Protein AF-A0A7S3CDU5-F1 (afdb_monomer)

Solvent-accessible surface area (backbone atoms only — not comparable to full-atom values): 9416 Å² total; per-residue (Å²): 112,68,71,62,55,61,56,49,52,60,53,51,48,50,51,51,54,58,48,52,56,54,50,57,50,47,55,50,54,35,50,50,34,46,52,54,26,52,48,52,51,51,54,48,63,77,39,42,71,58,37,61,73,66,70,38,60,67,61,54,50,51,56,36,49,57,34,45,52,54,24,51,57,44,42,53,54,44,50,55,54,46,50,55,48,53,50,46,65,57,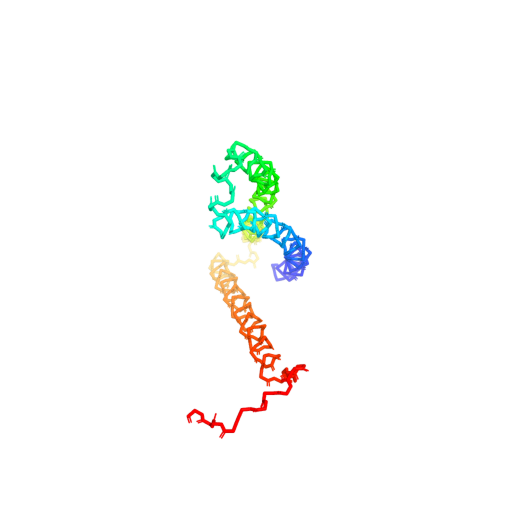42,54,60,51,51,51,51,51,53,50,48,55,54,48,52,59,42,33,76,70,69,78,41,60,71,70,58,53,55,53,49,54,53,49,51,50,54,50,52,51,50,53,49,53,52,49,52,51,52,51,50,50,53,51,50,50,57,52,47,51,54,52,50,51,62,74,68,54,77,70,93,66,82,78,90,64,97,69,80,133

Nearest PDB structures (foldseek):
  5mkk-assembly1_A  TM=7.946E-01  e=1.013E-04  Thermus thermophilus HB27
  9dbq-assembly1_B  TM=7.933E-01  e=1.013E-04  Homo sapiens
  7vgf-assembly1_B  TM=8.196E-01  e=2.504E-04  Homo sapiens
  6pam-assembly4_H  TM=8.108E-01  e=4.311E-04  Novosphingobium aromaticivorans DSM 12444
  7pru-assembly1_B  TM=7.669E-01  e=5.830E-04  Thermochaetoides thermophila DSM 1495

Mean predicted aligned error: 12.12 Å

InterPro domains:
  IPR011527 ABC transporter type 1, transmembrane domain [PF00664] (1-130)
  IPR011527 ABC transporter type 1, transmembrane domain [PS50929] (1-144)
  IPR036640 ABC transporter type 1, transmembrane domain superfamily [G3DSA:1.20.1560.10] (1-167)
  IPR036640 ABC transporter type 1, transmembrane domain superfamily [SSF90123] (1-161)
  IPR039421 Type 1 protein exporter [PTHR43394] (1-163)

Structure (mmCIF, N/CA/C/O backbone):
data_AF-A0A7S3CDU5-F1
#
_entry.id   AF-A0A7S3CDU5-F1
#
loop_
_atom_site.group_PDB
_atom_site.id
_atom_site.type_symbol
_atom_site.label_atom_id
_atom_site.label_alt_id
_atom_site.label_comp_id
_atom_site.label_asym_id
_atom_site.label_entity_id
_atom_site.label_seq_id
_atom_site.pdbx_PDB_ins_code
_atom_site.Cartn_x
_atom_site.Cartn_y
_atom_site.Cartn_z
_atom_site.occupancy
_atom_site.B_iso_or_equiv
_atom_site.auth_seq_id
_atom_site.auth_comp_id
_atom_site.auth_asym_id
_atom_site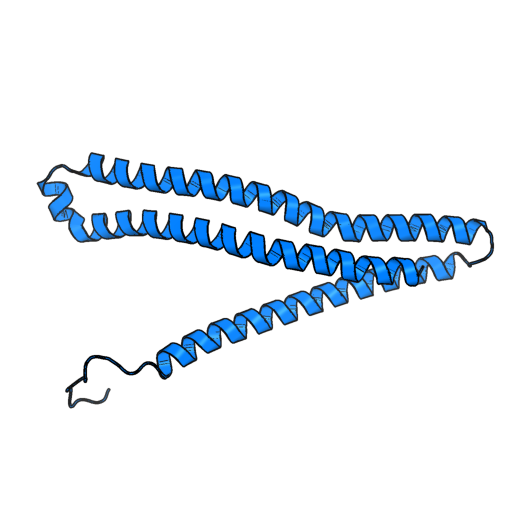.auth_atom_id
_atom_site.pdbx_PDB_model_num
ATOM 1 N N . LEU A 1 1 ? -22.370 2.753 26.228 1.00 53.12 1 LEU A N 1
ATOM 2 C CA . LEU A 1 1 ? -20.926 2.528 25.975 1.00 53.12 1 LEU A CA 1
ATOM 3 C C . LEU A 1 1 ? -20.688 1.389 24.976 1.00 53.12 1 LEU A C 1
ATOM 5 O O . LEU A 1 1 ? -20.144 1.636 23.905 1.00 53.12 1 LEU A O 1
ATOM 9 N N . THR A 1 2 ? -21.180 0.178 25.252 1.00 52.00 2 THR A N 1
ATOM 10 C CA . THR A 1 2 ? -21.028 -1.010 24.384 1.00 52.00 2 THR A CA 1
ATOM 11 C C . THR A 1 2 ? -21.691 -0.876 23.008 1.00 52.00 2 THR A C 1
ATOM 13 O O . THR A 1 2 ? -21.060 -1.200 22.012 1.00 52.00 2 THR A O 1
ATOM 16 N N . MET A 1 3 ? -22.904 -0.316 22.912 1.00 50.72 3 MET A N 1
ATOM 17 C CA . MET A 1 3 ? -23.607 -0.133 21.625 1.00 50.72 3 MET A CA 1
ATOM 18 C C . MET A 1 3 ? -22.900 0.860 20.679 1.00 50.72 3 MET A C 1
ATOM 20 O O . MET A 1 3 ? -22.855 0.654 19.468 1.00 50.72 3 MET A O 1
ATOM 24 N N . VAL A 1 4 ? -22.278 1.907 21.236 1.00 57.53 4 VAL A N 1
ATOM 25 C CA . VAL A 1 4 ? -21.479 2.885 20.471 1.00 57.53 4 VAL A CA 1
ATOM 26 C C . VAL A 1 4 ? -20.188 2.238 19.966 1.00 57.53 4 VAL A C 1
ATOM 28 O O . VAL A 1 4 ? -19.843 2.395 18.799 1.00 57.53 4 VAL A O 1
ATOM 31 N N . SER A 1 5 ? -19.530 1.427 20.802 1.00 59.09 5 SER A N 1
ATOM 32 C CA . SER A 1 5 ? -18.330 0.675 20.406 1.00 59.09 5 SER A CA 1
ATOM 33 C C . SER A 1 5 ? -18.636 -0.362 19.316 1.00 59.09 5 SER A C 1
ATOM 35 O O . SER A 1 5 ? -17.891 -0.470 18.348 1.00 59.09 5 SER A O 1
ATOM 37 N N . PHE A 1 6 ? -19.771 -1.064 19.412 1.00 61.25 6 PHE A N 1
ATOM 38 C CA . PHE A 1 6 ? -20.167 -2.095 18.444 1.00 61.25 6 PHE A CA 1
ATOM 39 C C . PHE A 1 6 ? -20.536 -1.538 17.067 1.00 61.25 6 PHE A C 1
ATOM 41 O O . PHE A 1 6 ? -20.381 -2.232 16.072 1.00 61.25 6 PHE A O 1
ATOM 48 N N . THR A 1 7 ? -21.004 -0.290 16.997 1.00 61.59 7 THR A N 1
ATOM 49 C CA . THR A 1 7 ? -21.353 0.366 15.724 1.00 61.59 7 THR A CA 1
ATOM 50 C C . THR A 1 7 ? -20.119 0.961 15.036 1.00 61.59 7 THR A C 1
ATOM 52 O O . THR A 1 7 ? -20.077 1.084 13.815 1.00 61.59 7 THR A O 1
ATOM 55 N N . MET A 1 8 ? -19.074 1.282 15.801 1.00 59.94 8 MET A N 1
ATOM 56 C CA . MET A 1 8 ? -17.839 1.884 15.288 1.00 59.94 8 MET A CA 1
ATOM 57 C C . MET A 1 8 ? -16.938 0.859 14.573 1.00 59.94 8 MET A C 1
ATOM 59 O O . MET A 1 8 ? -16.304 1.182 13.571 1.00 59.94 8 MET A O 1
ATOM 63 N N . VAL A 1 9 ? -16.960 -0.399 15.027 1.00 62.88 9 VAL A N 1
ATOM 64 C CA . VAL A 1 9 ? -16.215 -1.531 14.440 1.00 62.88 9 VAL A CA 1
ATOM 65 C C . VAL A 1 9 ? -16.622 -1.867 12.990 1.00 62.88 9 VAL A C 1
ATOM 67 O O . VAL A 1 9 ? -15.735 -1.963 12.145 1.00 62.88 9 VAL A O 1
ATOM 70 N N . PRO A 1 10 ? -17.911 -2.027 12.623 1.00 65.31 10 PRO A N 1
ATOM 71 C CA . PRO A 1 10 ? -18.291 -2.307 11.238 1.00 65.31 10 PRO A CA 1
ATOM 72 C C . PRO A 1 10 ? -18.045 -1.111 10.314 1.00 65.31 10 PRO A C 1
ATOM 74 O O . PRO A 1 10 ? -17.735 -1.304 9.142 1.00 65.31 10 PRO A O 1
ATOM 77 N N . VAL A 1 11 ? -18.126 0.121 10.829 1.00 63.38 11 VAL A N 1
ATOM 78 C CA . VAL A 1 11 ? -17.831 1.332 10.050 1.00 63.38 11 VAL A CA 1
ATOM 79 C C . VAL A 1 11 ? -16.335 1.438 9.751 1.00 63.38 11 VAL A C 1
ATOM 81 O O . VAL A 1 11 ? -15.965 1.676 8.602 1.00 63.38 11 VAL A O 1
ATOM 84 N N . SER A 1 12 ? -15.462 1.192 10.734 1.00 61.50 12 SER A N 1
ATOM 85 C CA . SER A 1 12 ? -14.013 1.172 10.503 1.00 61.50 12 SER A CA 1
ATOM 86 C C . SER A 1 12 ? -13.594 0.011 9.595 1.00 61.50 12 SER A C 1
ATOM 88 O O . SER A 1 12 ? -12.782 0.210 8.693 1.00 61.50 12 SER A O 1
ATOM 90 N N . ALA A 1 13 ? -14.208 -1.167 9.754 1.00 63.19 13 ALA A N 1
ATOM 91 C CA . ALA A 1 13 ? -13.976 -2.322 8.891 1.00 63.19 13 ALA A CA 1
ATOM 92 C C . ALA A 1 13 ? -14.420 -2.070 7.439 1.00 63.19 13 ALA A C 1
ATOM 94 O O . ALA A 1 13 ? -13.699 -2.422 6.506 1.00 63.19 13 ALA A O 1
ATOM 95 N N . ALA A 1 14 ? -15.569 -1.419 7.226 1.00 65.75 14 ALA A N 1
ATOM 96 C CA . ALA A 1 14 ? -16.046 -1.057 5.892 1.00 65.75 14 ALA A CA 1
ATOM 97 C C . ALA A 1 14 ? -15.115 -0.044 5.208 1.00 65.75 14 ALA A C 1
ATOM 99 O O . ALA A 1 14 ? -14.786 -0.202 4.031 1.00 65.75 14 ALA A O 1
ATOM 100 N N . ILE A 1 15 ? -14.637 0.955 5.956 1.00 62.00 15 ILE A N 1
ATOM 101 C CA . ILE A 1 15 ? -13.657 1.933 5.469 1.00 62.00 15 ILE A CA 1
ATOM 102 C C . ILE A 1 15 ? -12.351 1.215 5.103 1.00 62.00 15 ILE A C 1
ATOM 104 O O . ILE A 1 15 ? -11.898 1.322 3.966 1.00 62.00 15 ILE A O 1
ATOM 108 N N . ALA A 1 16 ? -11.791 0.400 5.998 1.00 60.75 16 ALA A N 1
ATOM 109 C CA . ALA A 1 16 ? -10.569 -0.357 5.725 1.00 60.75 16 ALA A CA 1
ATOM 110 C C . ALA A 1 16 ? -10.703 -1.271 4.490 1.00 60.75 16 ALA A C 1
ATOM 112 O O . ALA A 1 16 ? -9.785 -1.358 3.675 1.00 60.75 16 ALA A O 1
ATOM 113 N N . HIS A 1 17 ? -11.864 -1.907 4.295 1.00 64.88 17 HIS A N 1
ATOM 114 C CA . HIS A 1 17 ? -12.097 -2.799 3.159 1.00 64.88 17 HIS A CA 1
ATOM 115 C C . HIS A 1 17 ? -12.158 -2.055 1.815 1.00 64.88 17 HIS A C 1
ATOM 117 O O . HIS A 1 17 ? -11.533 -2.474 0.835 1.00 64.88 17 HIS A O 1
ATOM 123 N N . VAL A 1 18 ? -12.884 -0.933 1.758 1.00 65.75 18 VAL A N 1
ATOM 124 C CA . VAL A 1 18 ? -13.004 -0.115 0.538 1.00 65.75 18 VAL A CA 1
ATOM 125 C C . VAL A 1 18 ? -11.655 0.505 0.170 1.00 65.75 18 VAL A C 1
ATOM 127 O O . VAL A 1 18 ? -11.238 0.446 -0.991 1.00 65.75 18 VAL A O 1
ATOM 130 N N . TYR A 1 19 ? -10.933 1.031 1.159 1.00 63.09 19 TYR A N 1
ATOM 131 C CA . TYR A 1 19 ? -9.624 1.636 0.937 1.00 63.09 19 TYR A CA 1
ATOM 132 C C . TYR A 1 19 ? -8.545 0.609 0.591 1.00 63.09 19 TYR A C 1
ATOM 134 O O . TYR A 1 19 ? -7.740 0.872 -0.299 1.00 63.09 19 TYR A O 1
ATOM 142 N N . GLY A 1 20 ? -8.558 -0.582 1.198 1.00 60.00 20 GLY A N 1
ATOM 143 C CA . GLY A 1 20 ? -7.606 -1.648 0.876 1.00 60.00 20 GLY A CA 1
ATOM 144 C C . GLY A 1 20 ? -7.666 -2.069 -0.595 1.00 60.00 20 GLY A C 1
ATOM 145 O O . GLY A 1 20 ? -6.632 -2.287 -1.229 1.00 60.00 20 GLY A O 1
ATOM 146 N N . ARG A 1 21 ? -8.868 -2.107 -1.189 1.00 68.56 21 ARG A N 1
ATOM 147 C CA . ARG A 1 21 ? -9.035 -2.378 -2.627 1.00 68.56 21 ARG A CA 1
ATOM 148 C C . ARG A 1 21 ? -8.514 -1.249 -3.511 1.00 68.56 21 ARG A C 1
ATOM 150 O O . ARG A 1 21 ? -7.874 -1.524 -4.526 1.00 68.56 21 ARG A O 1
ATOM 157 N N . PHE A 1 22 ? -8.794 -0.003 -3.140 1.00 68.88 22 PHE A N 1
ATOM 158 C CA . PHE A 1 22 ? -8.372 1.165 -3.910 1.00 68.88 22 PHE A CA 1
ATOM 159 C C . PHE A 1 22 ? -6.851 1.350 -3.863 1.00 68.88 22 PHE A C 1
ATOM 161 O O . PHE A 1 22 ? -6.218 1.523 -4.904 1.00 68.88 22 PHE A O 1
ATOM 168 N N . TYR A 1 23 ? -6.258 1.200 -2.677 1.00 67.69 23 TYR A N 1
ATOM 169 C CA . TYR A 1 23 ? -4.817 1.285 -2.464 1.00 67.69 23 TYR A CA 1
ATOM 170 C C . TYR A 1 23 ? -4.069 0.217 -3.264 1.00 67.69 23 TYR A C 1
ATOM 172 O O . TYR A 1 23 ? -3.180 0.539 -4.046 1.00 67.69 23 TYR A O 1
ATOM 180 N N . ARG A 1 24 ? -4.524 -1.044 -3.203 1.00 68.31 24 ARG A N 1
ATOM 181 C CA . ARG A 1 24 ? -3.917 -2.148 -3.963 1.00 68.31 24 ARG A CA 1
ATOM 182 C C . ARG A 1 24 ? -3.931 -1.920 -5.478 1.00 68.31 24 ARG A C 1
ATOM 184 O O . ARG A 1 24 ? -3.034 -2.399 -6.167 1.00 68.31 24 ARG A O 1
ATOM 191 N N . LYS A 1 25 ? -4.933 -1.208 -6.009 1.00 74.38 25 LYS A N 1
ATOM 192 C CA . LYS A 1 25 ? -4.991 -0.847 -7.433 1.00 74.38 25 LYS A CA 1
ATOM 193 C C . LYS A 1 25 ? -3.939 0.206 -7.785 1.00 74.38 25 LYS A C 1
ATOM 195 O O . LYS A 1 25 ? -3.218 0.010 -8.758 1.00 74.38 25 LYS A O 1
ATOM 200 N N . ILE A 1 26 ? -3.826 1.267 -6.984 1.00 73.44 26 ILE A N 1
ATOM 201 C CA . ILE A 1 26 ? -2.855 2.346 -7.216 1.00 73.44 26 ILE A CA 1
ATOM 202 C C . ILE A 1 26 ? -1.423 1.820 -7.093 1.00 73.44 26 ILE A C 1
ATOM 204 O O . ILE A 1 26 ? -0.631 2.018 -8.008 1.00 73.44 26 ILE A O 1
ATOM 208 N N . THR A 1 27 ? -1.114 1.063 -6.037 1.00 72.62 27 THR A N 1
ATOM 209 C CA . THR A 1 27 ? 0.221 0.474 -5.850 1.00 72.62 27 THR A CA 1
ATOM 210 C C . THR A 1 27 ? 0.621 -0.414 -7.028 1.00 72.62 27 THR A C 1
ATOM 212 O O . THR A 1 27 ? 1.776 -0.416 -7.449 1.00 72.62 27 THR A O 1
ATOM 215 N N . LYS A 1 28 ? -0.336 -1.143 -7.620 1.00 79.75 28 LYS A N 1
ATOM 216 C CA . LYS A 1 28 ? -0.080 -1.970 -8.805 1.00 79.75 28 LYS A CA 1
ATOM 217 C C . LYS A 1 28 ? 0.221 -1.129 -10.051 1.00 79.75 28 LYS A C 1
ATOM 219 O O . LYS A 1 28 ? 1.093 -1.499 -10.831 1.00 79.75 28 LYS A O 1
ATOM 224 N N . GLU A 1 29 ? -0.468 -0.005 -10.243 1.00 80.06 29 GLU A N 1
ATOM 225 C CA . GLU A 1 29 ? -0.182 0.928 -11.343 1.00 80.06 29 GLU A CA 1
ATOM 226 C C . GLU A 1 29 ? 1.204 1.575 -11.188 1.00 80.06 29 GLU A C 1
ATOM 228 O O . GLU A 1 29 ? 1.966 1.615 -12.155 1.00 80.06 29 GLU A O 1
ATOM 233 N N . THR A 1 30 ? 1.575 1.987 -9.974 1.00 78.75 30 THR A N 1
ATOM 234 C CA . THR A 1 30 ? 2.905 2.539 -9.670 1.00 78.75 30 THR A CA 1
ATOM 235 C C . THR A 1 30 ? 4.016 1.510 -9.886 1.00 78.75 30 THR A C 1
ATOM 237 O O . THR A 1 30 ? 5.026 1.821 -10.519 1.00 78.75 30 THR A O 1
ATOM 240 N N . GLN A 1 31 ? 3.824 0.260 -9.444 1.00 80.88 31 GLN A N 1
ATOM 241 C CA . GLN A 1 31 ? 4.777 -0.829 -9.698 1.00 80.88 31 GLN A CA 1
ATOM 242 C C . GLN A 1 31 ? 4.939 -1.127 -11.192 1.00 80.88 31 GLN A C 1
ATOM 244 O O . GLN A 1 31 ? 6.059 -1.322 -11.655 1.00 80.88 31 GLN A O 1
ATOM 249 N N . ASN A 1 32 ? 3.850 -1.119 -11.965 1.00 85.12 32 ASN A N 1
ATOM 250 C CA . ASN A 1 32 ? 3.919 -1.314 -13.414 1.00 85.12 32 ASN A CA 1
ATOM 251 C C . ASN A 1 32 ? 4.669 -0.171 -14.116 1.00 85.12 32 ASN A C 1
ATOM 253 O O . ASN A 1 32 ? 5.430 -0.423 -15.048 1.00 85.12 32 ASN A O 1
ATOM 257 N N . ALA A 1 33 ? 4.473 1.077 -13.677 1.00 81.94 33 ALA A N 1
ATOM 258 C CA . ALA A 1 33 ? 5.199 2.227 -14.214 1.00 81.94 33 ALA A CA 1
ATOM 259 C C . ALA A 1 33 ? 6.705 2.137 -13.917 1.00 81.94 33 ALA A C 1
ATOM 261 O O . ALA A 1 33 ? 7.516 2.403 -14.804 1.00 81.94 33 ALA A O 1
ATOM 262 N N . LEU A 1 34 ? 7.073 1.693 -12.710 1.00 85.69 34 LEU A N 1
ATOM 263 C CA . LEU A 1 34 ? 8.467 1.434 -12.347 1.00 85.69 34 LEU A CA 1
ATOM 264 C C . LEU A 1 34 ? 9.069 0.309 -13.195 1.00 85.69 34 LEU A C 1
ATOM 266 O O . LEU A 1 34 ? 10.137 0.485 -13.769 1.00 85.69 34 LEU A O 1
ATOM 270 N N . ALA A 1 35 ? 8.355 -0.813 -13.335 1.00 85.12 35 ALA A N 1
ATOM 271 C CA . ALA A 1 35 ? 8.792 -1.941 -14.154 1.00 85.12 35 ALA A CA 1
ATOM 272 C C . ALA A 1 35 ? 8.999 -1.544 -15.625 1.00 85.12 35 ALA A C 1
ATOM 274 O O . ALA A 1 35 ? 9.945 -2.003 -16.257 1.00 85.12 35 ALA A O 1
ATOM 275 N N . ALA A 1 36 ? 8.159 -0.656 -16.167 1.00 85.31 36 ALA A N 1
ATOM 276 C CA . ALA A 1 36 ? 8.329 -0.134 -17.519 1.00 85.31 36 ALA A CA 1
ATOM 277 C C . ALA A 1 36 ? 9.584 0.745 -17.662 1.00 85.31 36 ALA A C 1
ATOM 279 O O . ALA A 1 36 ? 10.272 0.645 -18.674 1.00 85.31 36 ALA A O 1
ATOM 280 N N . ALA A 1 37 ? 9.895 1.589 -16.672 1.00 84.38 37 ALA A N 1
ATOM 281 C CA . ALA A 1 37 ? 11.116 2.397 -16.679 1.00 84.38 37 ALA A CA 1
ATOM 282 C C . ALA A 1 37 ? 12.371 1.518 -16.552 1.00 84.38 37 ALA A C 1
ATOM 284 O O . ALA A 1 37 ? 13.300 1.651 -17.347 1.00 84.38 37 ALA A O 1
ATOM 285 N N . SER A 1 38 ? 12.371 0.570 -15.609 1.00 86.81 38 SER A N 1
ATOM 286 C CA . SER A 1 38 ? 13.455 -0.406 -15.451 1.00 86.81 38 SER A CA 1
ATOM 287 C C . SER A 1 38 ? 13.641 -1.271 -16.697 1.00 86.81 38 SER A C 1
ATOM 289 O O . SER A 1 38 ? 14.775 -1.523 -17.079 1.00 86.81 38 SER A O 1
ATOM 291 N N . GLY A 1 39 ? 12.558 -1.644 -17.385 1.00 88.56 39 GLY A N 1
ATOM 292 C CA . GLY A 1 39 ? 12.633 -2.388 -18.643 1.00 88.56 39 GLY A CA 1
ATOM 293 C C . GLY A 1 39 ? 13.392 -1.642 -19.745 1.00 88.56 39 GLY A C 1
ATOM 294 O O . GLY A 1 39 ? 14.219 -2.245 -20.420 1.00 88.56 39 GLY A O 1
ATOM 295 N N . VAL A 1 40 ? 13.180 -0.326 -19.889 1.00 84.94 40 VAL A N 1
ATOM 296 C CA . VAL A 1 40 ? 13.939 0.502 -20.852 1.00 84.94 40 VAL A CA 1
ATOM 297 C C . VAL A 1 40 ? 15.423 0.553 -20.481 1.00 84.94 40 VAL A C 1
ATOM 299 O O . VAL A 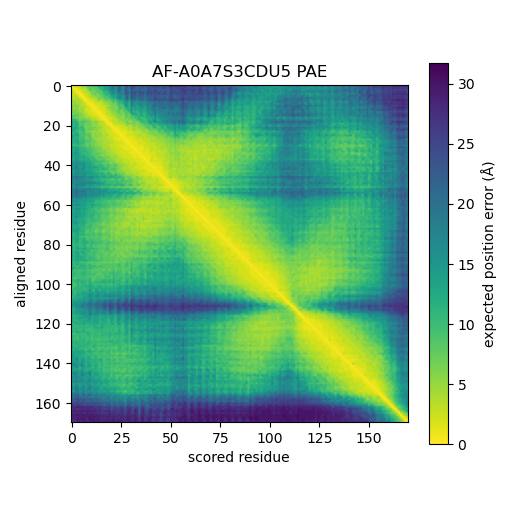1 40 ? 16.281 0.485 -21.359 1.00 84.94 40 VAL A O 1
ATOM 302 N N . ALA A 1 41 ? 15.738 0.647 -19.187 1.00 83.69 41 ALA A N 1
ATOM 303 C CA . ALA A 1 41 ? 17.119 0.628 -18.716 1.00 83.69 41 ALA A CA 1
ATOM 304 C C . ALA A 1 41 ? 17.795 -0.730 -18.972 1.00 83.69 41 ALA A C 1
ATOM 306 O O . ALA A 1 41 ? 18.913 -0.762 -19.481 1.00 83.69 41 ALA A O 1
ATOM 307 N N . ASP A 1 42 ? 17.113 -1.840 -18.684 1.00 88.62 42 ASP A N 1
ATOM 308 C CA . ASP A 1 42 ? 17.631 -3.188 -18.933 1.00 88.62 42 ASP A CA 1
ATOM 309 C C . ASP A 1 42 ? 17.873 -3.432 -20.430 1.00 88.62 42 ASP A C 1
ATOM 311 O O . ASP A 1 42 ? 18.913 -3.970 -20.809 1.00 88.62 42 ASP A O 1
ATOM 315 N N . GLU A 1 43 ? 16.961 -2.987 -21.298 1.00 86.88 43 GLU A N 1
ATOM 316 C CA . GLU A 1 43 ? 17.099 -3.106 -22.754 1.00 86.88 43 GLU A CA 1
ATOM 317 C C . GLU A 1 43 ? 18.275 -2.275 -23.292 1.00 86.88 43 GLU A C 1
ATOM 319 O O . GLU A 1 43 ? 19.061 -2.753 -24.118 1.00 86.88 43 GLU A O 1
ATOM 324 N N . ALA A 1 44 ? 18.455 -1.059 -22.774 1.00 85.12 44 ALA A N 1
ATOM 325 C CA . ALA A 1 44 ? 19.590 -0.204 -23.102 1.00 85.12 44 ALA A CA 1
ATOM 326 C C . ALA A 1 44 ? 20.928 -0.789 -22.629 1.00 85.12 44 ALA A C 1
ATOM 328 O O . ALA A 1 44 ? 21.911 -0.761 -23.370 1.00 85.12 44 ALA A O 1
ATOM 329 N N . LEU A 1 45 ? 20.973 -1.353 -21.418 1.00 86.31 45 LEU A N 1
ATOM 330 C CA . LEU A 1 45 ? 22.174 -1.990 -20.874 1.00 86.31 45 LEU A CA 1
ATOM 331 C C . LEU A 1 45 ? 22.528 -3.270 -21.638 1.00 86.31 45 LEU A C 1
ATOM 333 O O . LEU A 1 45 ? 23.700 -3.500 -21.942 1.00 86.31 45 LEU A O 1
ATOM 337 N N . ALA A 1 46 ? 21.530 -4.075 -22.007 1.00 88.62 46 ALA A N 1
ATOM 338 C CA . ALA A 1 46 ? 21.727 -5.281 -22.805 1.00 88.62 46 ALA A CA 1
ATOM 339 C C . ALA A 1 46 ? 22.235 -4.970 -24.227 1.00 88.62 46 ALA A C 1
ATOM 341 O O . ALA A 1 46 ? 22.995 -5.754 -24.797 1.00 88.62 46 ALA A O 1
ATOM 342 N N . SER A 1 47 ? 21.855 -3.816 -24.787 1.00 88.44 47 SER A N 1
ATOM 343 C CA . SER A 1 47 ? 22.220 -3.361 -26.138 1.00 88.44 47 SER A CA 1
ATOM 344 C C . SER A 1 47 ? 23.232 -2.202 -26.152 1.00 88.44 47 SER A C 1
ATOM 346 O O . SER A 1 47 ? 23.360 -1.487 -27.148 1.00 88.44 47 SER A O 1
ATOM 348 N N . MET A 1 48 ? 24.015 -2.035 -25.079 1.00 87.44 48 MET A N 1
ATOM 349 C CA . MET A 1 48 ? 24.927 -0.896 -24.885 1.00 87.44 48 MET A CA 1
ATOM 350 C C . MET A 1 48 ? 25.905 -0.677 -26.055 1.00 87.44 48 MET A C 1
ATOM 352 O O . MET A 1 48 ? 26.198 0.462 -26.421 1.00 87.44 48 MET A O 1
ATOM 356 N N . SER A 1 49 ? 26.408 -1.750 -26.680 1.00 88.12 49 SER A N 1
ATOM 357 C CA . SER A 1 49 ? 27.300 -1.638 -27.846 1.00 88.12 49 SER A CA 1
ATOM 358 C C . SER A 1 49 ? 26.593 -1.021 -29.059 1.00 88.12 49 SER A C 1
ATOM 360 O O . SER A 1 49 ? 27.179 -0.191 -29.755 1.00 88.12 49 SER A O 1
ATOM 362 N N . THR A 1 50 ? 25.320 -1.363 -29.274 1.00 86.75 50 THR A N 1
ATOM 363 C CA . THR A 1 50 ? 24.470 -0.820 -30.337 1.00 86.75 50 THR A CA 1
ATOM 364 C C . THR A 1 50 ? 24.145 0.646 -30.078 1.00 86.75 50 THR A C 1
ATOM 366 O O . THR A 1 50 ? 24.334 1.471 -30.973 1.00 86.75 50 THR A O 1
ATOM 369 N N . VAL A 1 51 ? 23.757 0.998 -28.847 1.00 83.44 51 VAL A N 1
ATOM 370 C CA . VAL A 1 51 ? 23.478 2.390 -28.448 1.00 83.44 51 VAL A CA 1
ATOM 371 C C . VAL A 1 51 ? 24.696 3.279 -28.696 1.00 83.44 51 VAL A C 1
ATOM 373 O O . VAL A 1 51 ? 24.576 4.345 -29.302 1.00 83.44 51 VAL A O 1
ATOM 376 N N . LYS A 1 52 ? 25.887 2.800 -28.318 1.00 84.50 52 LYS A N 1
ATOM 377 C CA . LYS A 1 52 ? 27.142 3.532 -28.510 1.00 84.50 52 LYS A CA 1
ATOM 378 C C . LYS A 1 52 ? 27.540 3.647 -29.982 1.00 84.50 52 LYS A C 1
ATOM 380 O O . LYS A 1 52 ? 28.023 4.692 -30.404 1.00 84.50 52 LYS A O 1
ATOM 385 N N . SER A 1 53 ? 27.297 2.604 -30.780 1.00 87.44 53 SER A N 1
ATOM 386 C CA . SER A 1 53 ? 27.557 2.624 -32.229 1.00 87.44 53 SER A CA 1
ATOM 387 C C . SER A 1 53 ? 26.644 3.585 -32.999 1.00 87.44 53 SER A C 1
ATOM 389 O O . SER A 1 53 ? 27.043 4.112 -34.034 1.00 87.44 53 SER A O 1
ATOM 391 N N . MET A 1 54 ? 25.439 3.836 -32.479 1.00 86.56 54 MET A N 1
ATOM 392 C CA . MET A 1 54 ? 24.448 4.746 -33.059 1.00 86.56 54 MET A CA 1
ATOM 393 C C . MET A 1 54 ? 24.481 6.149 -32.431 1.00 86.56 54 MET A C 1
ATOM 395 O O . MET A 1 54 ? 23.682 6.993 -32.826 1.00 86.56 54 MET A O 1
ATOM 399 N N . ALA A 1 55 ? 25.369 6.399 -31.455 1.00 86.00 55 ALA A N 1
ATOM 400 C CA . ALA A 1 55 ? 25.401 7.624 -30.647 1.00 86.00 55 ALA A CA 1
ATOM 401 C C . ALA A 1 55 ? 24.022 8.000 -30.054 1.00 86.00 55 ALA A C 1
ATOM 403 O O . ALA A 1 55 ? 23.661 9.169 -29.963 1.00 86.00 55 ALA A O 1
ATOM 404 N N . GLY A 1 56 ? 23.230 6.991 -29.672 1.00 84.50 56 GLY A N 1
ATOM 405 C CA . GLY A 1 56 ? 21.833 7.139 -29.248 1.00 84.50 56 GLY A CA 1
ATOM 406 C C . GLY A 1 56 ? 21.624 7.353 -27.745 1.00 84.50 56 GLY A C 1
ATOM 407 O O . GLY A 1 56 ? 20.511 7.160 -27.262 1.00 84.50 56 GLY A O 1
ATOM 408 N N . GLU A 1 57 ? 22.671 7.702 -26.994 1.00 86.31 57 GLU A N 1
ATOM 409 C CA . GLU A 1 57 ? 22.641 7.806 -25.525 1.00 86.31 57 GLU A CA 1
ATOM 410 C C . GLU A 1 57 ? 21.597 8.828 -25.038 1.00 86.31 57 GLU A C 1
ATOM 412 O O . GLU A 1 57 ? 20.818 8.527 -24.132 1.00 86.31 57 GLU A O 1
ATOM 417 N N . ASP A 1 58 ? 21.496 9.986 -25.698 1.00 87.75 58 ASP A N 1
ATOM 418 C CA . ASP A 1 58 ? 20.509 11.025 -25.365 1.00 87.75 58 ASP A CA 1
ATOM 419 C C . ASP A 1 58 ? 19.061 10.572 -25.607 1.00 87.75 58 ASP A C 1
ATOM 421 O O . ASP A 1 58 ? 18.161 10.902 -24.834 1.00 87.75 58 ASP A O 1
ATOM 425 N N . ILE A 1 59 ? 18.825 9.779 -26.657 1.00 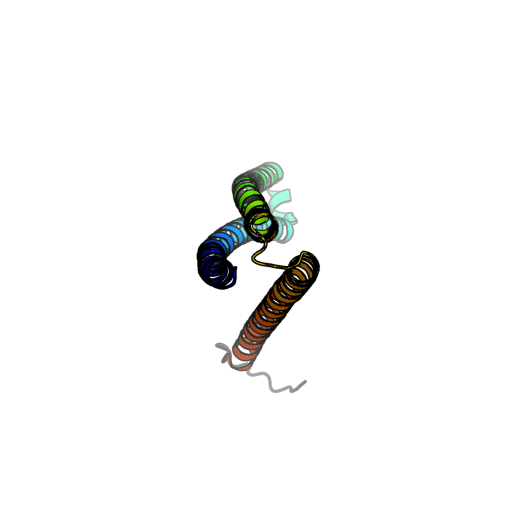86.25 59 ILE A N 1
ATOM 426 C CA . ILE A 1 59 ? 17.489 9.273 -27.008 1.00 86.25 59 ILE A CA 1
ATOM 427 C C . ILE A 1 59 ? 17.012 8.288 -25.940 1.00 86.25 59 ILE A C 1
ATOM 429 O O . ILE A 1 59 ? 15.881 8.377 -25.464 1.00 86.25 59 ILE A O 1
ATOM 433 N N . VAL A 1 60 ? 17.889 7.367 -25.540 1.00 84.56 60 VAL A N 1
ATOM 434 C CA . VAL A 1 60 ? 17.607 6.383 -24.489 1.00 84.56 60 VAL A CA 1
ATOM 435 C C . VAL A 1 60 ? 17.417 7.070 -23.137 1.00 84.56 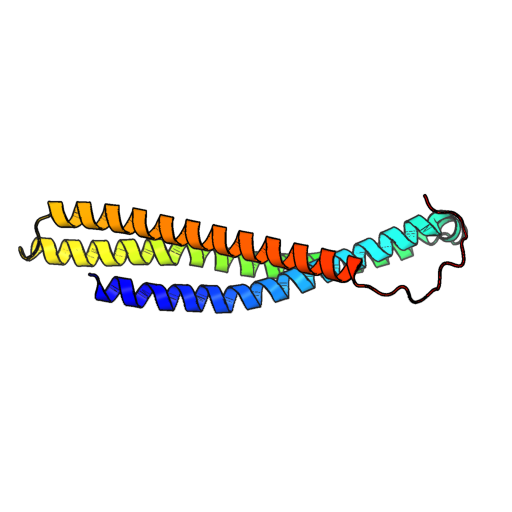60 VAL A C 1
ATOM 437 O O . VAL A 1 60 ? 16.473 6.752 -22.415 1.00 84.56 60 VAL A O 1
ATOM 440 N N . SER A 1 61 ? 18.272 8.044 -22.815 1.00 86.81 61 SER A N 1
ATOM 441 C CA . SER A 1 61 ? 18.171 8.844 -21.591 1.00 86.81 61 SER A CA 1
ATOM 442 C C . SER A 1 61 ? 16.838 9.595 -21.520 1.00 86.81 61 SER A C 1
ATOM 444 O O . SER A 1 61 ? 16.126 9.503 -20.521 1.00 86.81 61 SER A O 1
ATOM 446 N N . SER A 1 62 ? 16.435 10.251 -22.612 1.00 88.94 62 SER A N 1
ATOM 447 C CA . SER A 1 62 ? 15.149 10.950 -22.697 1.00 88.94 62 SER A CA 1
ATOM 448 C C . SER A 1 62 ? 13.954 9.995 -22.598 1.00 88.94 62 SER A C 1
ATOM 450 O O . SER A 1 62 ? 12.984 10.299 -21.902 1.00 88.94 62 SER A O 1
ATOM 452 N N . ALA A 1 63 ? 14.028 8.819 -23.231 1.00 87.06 63 ALA A N 1
ATOM 453 C CA . ALA A 1 63 ? 12.983 7.802 -23.138 1.00 87.06 63 ALA A CA 1
ATOM 454 C C . ALA A 1 63 ? 12.831 7.256 -21.708 1.00 87.06 63 ALA A C 1
ATOM 456 O O . ALA A 1 63 ? 11.707 7.049 -21.242 1.00 87.06 63 ALA A O 1
ATOM 457 N N . TYR A 1 64 ? 13.941 7.048 -20.995 1.00 86.69 64 TYR A N 1
ATOM 458 C CA . TYR A 1 64 ? 13.924 6.657 -19.587 1.00 86.69 64 TYR A CA 1
ATOM 459 C C . TYR A 1 64 ? 13.345 7.768 -18.701 1.00 86.69 64 TYR A C 1
ATOM 461 O O . TYR A 1 64 ? 12.466 7.492 -17.881 1.00 86.69 64 TYR A O 1
ATOM 469 N N . ASP A 1 65 ? 13.762 9.021 -18.906 1.00 90.31 65 ASP A N 1
ATOM 470 C CA . ASP A 1 65 ? 13.271 10.172 -18.139 1.00 90.31 65 ASP A CA 1
ATOM 471 C C . ASP A 1 65 ? 11.755 10.371 -18.304 1.00 90.31 65 ASP A C 1
ATOM 473 O O . ASP A 1 65 ? 11.042 10.564 -17.321 1.00 90.31 65 ASP A O 1
ATOM 477 N N . GLU A 1 66 ? 11.209 10.199 -19.514 1.00 91.44 66 GLU A N 1
ATOM 478 C CA . GLU A 1 66 ? 9.761 10.281 -19.753 1.00 91.44 66 GLU A CA 1
ATOM 479 C C . GLU A 1 66 ? 8.977 9.215 -18.958 1.00 91.44 66 GLU A C 1
ATOM 481 O O . GLU A 1 66 ? 7.902 9.481 -18.403 1.00 91.44 66 GLU A O 1
ATOM 486 N N . LYS A 1 67 ? 9.502 7.985 -18.884 1.00 86.31 67 LYS A N 1
ATOM 487 C CA . LYS A 1 67 ? 8.885 6.895 -18.110 1.00 86.31 67 LYS A CA 1
ATOM 488 C C . LYS A 1 67 ? 9.031 7.129 -16.608 1.00 86.31 67 LYS A C 1
ATOM 490 O O . LYS A 1 67 ? 8.080 6.879 -15.864 1.00 86.31 67 LYS A O 1
ATOM 495 N N . LEU A 1 68 ? 10.171 7.659 -16.172 1.00 89.19 68 LEU A N 1
ATOM 496 C CA . LEU A 1 68 ? 10.434 7.987 -14.776 1.00 89.19 68 LEU A CA 1
ATOM 497 C C . LEU A 1 68 ? 9.550 9.143 -14.287 1.00 89.19 68 LEU A C 1
ATOM 499 O O . LEU A 1 68 ? 8.971 9.058 -13.208 1.00 89.19 68 LEU A O 1
ATOM 503 N N . GLN A 1 69 ? 9.351 10.177 -15.105 1.00 90.38 69 GLN A N 1
ATOM 504 C CA . GLN A 1 69 ? 8.414 11.277 -14.848 1.00 90.38 69 GLN A CA 1
ATOM 505 C C . GLN A 1 69 ? 6.983 10.763 -14.641 1.00 90.38 69 GLN A C 1
ATOM 507 O O . GLN A 1 69 ? 6.306 11.159 -13.690 1.00 90.38 69 GLN A O 1
ATOM 512 N N . LYS A 1 70 ? 6.525 9.831 -15.491 1.00 86.81 70 LYS A N 1
ATOM 513 C CA . LYS A 1 70 ? 5.213 9.176 -15.337 1.00 86.81 70 LYS A CA 1
ATOM 514 C C . LYS A 1 70 ? 5.118 8.407 -14.019 1.00 86.81 70 LYS A C 1
ATOM 516 O O . LYS A 1 70 ? 4.109 8.527 -13.324 1.00 86.81 70 LYS A O 1
ATOM 521 N N . TYR A 1 71 ? 6.164 7.669 -13.653 1.00 86.19 7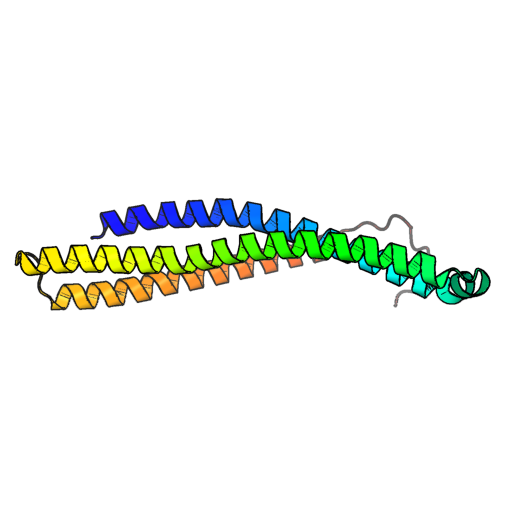1 TYR A N 1
ATOM 522 C CA . TYR A 1 71 ? 6.248 6.989 -12.360 1.00 86.19 71 TYR A CA 1
ATOM 523 C C . TYR A 1 71 ? 6.181 7.976 -11.184 1.00 86.19 71 TYR A C 1
ATOM 525 O O . TYR A 1 71 ? 5.371 7.776 -10.283 1.00 86.19 71 TYR A O 1
ATOM 533 N N . LEU A 1 72 ? 6.941 9.075 -11.216 1.00 86.75 72 LEU A N 1
ATOM 534 C CA . LEU A 1 72 ? 6.937 10.094 -10.160 1.00 86.75 72 LEU A CA 1
ATOM 535 C C . LEU A 1 72 ? 5.559 10.754 -9.995 1.00 86.75 72 LEU A C 1
ATOM 537 O O . LEU A 1 72 ? 5.101 10.979 -8.873 1.00 86.75 72 LEU A O 1
ATOM 541 N N . HIS A 1 73 ? 4.857 11.022 -11.097 1.00 88.25 73 HIS A N 1
ATOM 542 C CA . HIS A 1 73 ? 3.501 11.575 -11.055 1.00 88.25 73 HIS A CA 1
ATOM 543 C C . HIS A 1 73 ? 2.487 10.596 -10.440 1.00 88.25 73 HIS A C 1
ATOM 545 O O . HIS A 1 73 ? 1.613 11.000 -9.670 1.00 88.25 73 HIS A O 1
ATOM 551 N N . LEU A 1 74 ? 2.601 9.301 -10.752 1.00 83.12 74 LEU A N 1
ATOM 552 C CA . LEU A 1 74 ? 1.767 8.271 -10.129 1.00 83.12 74 LEU A CA 1
ATOM 553 C C . LEU A 1 74 ? 2.113 8.098 -8.647 1.00 83.12 74 LEU A C 1
ATOM 555 O O . LEU A 1 74 ? 1.211 8.071 -7.813 1.00 83.12 74 LEU A O 1
ATOM 559 N N . GLN A 1 75 ? 3.402 8.057 -8.312 1.00 81.44 75 GLN A N 1
ATOM 560 C CA . GLN A 1 75 ? 3.883 7.858 -6.950 1.00 81.44 75 GLN A CA 1
ATOM 561 C C . GLN A 1 75 ? 3.496 9.017 -6.026 1.00 81.44 75 GLN A C 1
ATOM 563 O O . GLN A 1 75 ? 3.091 8.789 -4.889 1.00 81.44 75 GLN A O 1
ATOM 568 N N . THR A 1 76 ? 3.567 10.264 -6.494 1.00 86.69 76 THR A N 1
ATOM 569 C CA . THR A 1 76 ? 3.123 11.429 -5.708 1.00 86.69 76 THR A CA 1
ATOM 570 C C . THR A 1 76 ? 1.621 11.380 -5.431 1.00 86.69 76 THR A C 1
ATOM 572 O O . THR A 1 76 ? 1.192 11.616 -4.299 1.00 86.69 76 THR A O 1
ATOM 575 N N . LYS A 1 77 ? 0.815 10.989 -6.426 1.00 83.06 77 LYS A N 1
ATOM 576 C CA . LYS A 1 77 ? -0.629 10.784 -6.259 1.00 83.06 77 LYS A CA 1
ATOM 577 C C . LYS A 1 77 ? -0.943 9.626 -5.306 1.00 83.06 77 LYS A C 1
ATOM 579 O O . LYS A 1 77 ? -1.828 9.759 -4.461 1.00 83.06 77 LYS A O 1
ATOM 584 N N . GLU A 1 78 ? -0.209 8.519 -5.406 1.00 78.38 78 GLU A N 1
ATOM 585 C CA . GLU A 1 78 ? -0.318 7.384 -4.486 1.00 78.38 78 GLU A CA 1
ATOM 586 C C . GLU A 1 78 ? 0.038 7.788 -3.061 1.00 78.38 78 GLU A C 1
ATOM 588 O O . GLU A 1 78 ? -0.725 7.512 -2.141 1.00 78.38 78 GLU A O 1
ATOM 593 N N . SER A 1 79 ? 1.161 8.479 -2.877 1.00 80.56 79 SER A N 1
ATOM 594 C CA . SER A 1 79 ? 1.634 8.893 -1.562 1.00 80.56 79 SER A CA 1
ATOM 595 C C . SER A 1 79 ? 0.670 9.873 -0.896 1.00 80.56 79 SER A C 1
ATOM 597 O O . SER A 1 79 ? 0.488 9.802 0.317 1.00 80.56 79 SER A O 1
ATOM 599 N N . GLY A 1 80 ? 0.029 10.760 -1.664 1.00 83.38 80 GLY A N 1
ATOM 600 C CA . GLY A 1 80 ? -1.018 11.648 -1.155 1.00 83.38 80 GLY A CA 1
ATOM 601 C C . GLY A 1 80 ? -2.287 10.898 -0.733 1.00 83.38 80 GLY A C 1
ATOM 602 O O . GLY A 1 80 ? -2.875 11.195 0.304 1.00 83.38 80 GLY A O 1
ATOM 603 N N . ALA A 1 81 ? -2.700 9.885 -1.498 1.00 77.69 81 ALA A N 1
ATOM 604 C CA . ALA A 1 81 ? -3.826 9.032 -1.118 1.00 77.69 81 ALA A CA 1
ATOM 605 C C . ALA A 1 81 ? -3.494 8.156 0.106 1.00 77.69 81 ALA A C 1
ATOM 607 O O . ALA A 1 81 ? -4.327 7.978 0.996 1.00 77.69 81 ALA A O 1
ATOM 608 N N . TYR A 1 82 ? -2.265 7.641 0.167 1.00 80.38 82 TYR A N 1
ATOM 609 C CA . TYR A 1 82 ? -1.767 6.828 1.270 1.00 80.38 82 TYR A CA 1
ATOM 610 C C . TYR A 1 82 ? -1.648 7.627 2.564 1.00 80.38 82 TYR A C 1
ATOM 612 O O . TYR A 1 82 ? -2.059 7.136 3.610 1.00 80.38 82 TYR A O 1
ATOM 620 N N . SER A 1 83 ? -1.137 8.860 2.513 1.00 80.50 83 SER A N 1
ATOM 621 C CA . SER A 1 83 ? -1.012 9.701 3.704 1.00 80.50 83 SER A CA 1
ATOM 622 C C . SER A 1 83 ? -2.378 10.009 4.311 1.00 80.50 83 SER A C 1
ATOM 624 O O . SER A 1 83 ? -2.556 9.825 5.512 1.00 80.50 83 SER A O 1
ATOM 626 N N . LEU A 1 84 ? -3.376 10.356 3.490 1.00 79.88 84 LEU A N 1
ATOM 627 C CA . LEU A 1 84 ? -4.750 10.555 3.953 1.00 79.88 84 LEU A CA 1
ATOM 628 C C . LEU A 1 84 ? -5.327 9.283 4.591 1.00 79.88 84 LEU A C 1
ATOM 630 O O . LEU A 1 84 ? -5.946 9.348 5.653 1.00 79.88 84 LEU A O 1
ATOM 634 N N . TYR A 1 85 ? -5.102 8.124 3.969 1.00 74.25 85 TYR A N 1
ATOM 635 C CA . TYR A 1 85 ? -5.561 6.842 4.498 1.00 74.25 85 TYR A CA 1
ATOM 636 C C . TYR A 1 85 ? -4.883 6.471 5.823 1.00 74.25 85 TYR A C 1
ATOM 638 O O . TYR A 1 85 ? -5.558 6.075 6.775 1.00 74.25 85 TYR A O 1
ATOM 646 N N . ALA A 1 86 ? -3.563 6.631 5.912 1.00 75.31 86 ALA A N 1
ATOM 647 C CA . ALA A 1 86 ? -2.795 6.376 7.125 1.00 75.31 86 ALA A CA 1
ATOM 648 C C . ALA A 1 86 ? -3.239 7.311 8.260 1.00 75.31 86 ALA A C 1
ATOM 650 O O . ALA A 1 86 ? -3.487 6.856 9.378 1.00 75.31 86 ALA A O 1
ATOM 651 N N . SER A 1 87 ? -3.437 8.600 7.961 1.00 80.44 87 SER A N 1
ATOM 652 C CA . SER A 1 87 ? -3.977 9.569 8.914 1.00 80.44 87 SER A CA 1
ATOM 653 C C . SER A 1 87 ? -5.376 9.184 9.389 1.00 80.44 87 SER A C 1
ATOM 655 O O . SER A 1 87 ? -5.612 9.181 10.593 1.00 80.44 87 SER A O 1
ATOM 657 N N . LEU A 1 88 ? -6.290 8.796 8.492 1.00 74.94 88 LEU A N 1
ATOM 658 C CA . LEU A 1 88 ? -7.636 8.342 8.865 1.00 74.94 88 LEU A CA 1
ATOM 659 C C . LEU A 1 88 ? -7.610 7.070 9.719 1.00 74.94 88 LEU A C 1
ATOM 661 O O . LEU A 1 88 ? -8.349 6.973 10.697 1.00 74.94 88 LEU A O 1
ATOM 665 N N . THR A 1 89 ? -6.733 6.123 9.388 1.00 72.06 89 THR A N 1
ATOM 666 C CA . THR A 1 89 ? -6.590 4.850 10.111 1.00 72.06 89 THR A CA 1
ATOM 667 C C . THR A 1 89 ? -6.124 5.061 11.550 1.00 72.06 89 THR A C 1
ATOM 669 O O . THR A 1 89 ? -6.582 4.363 12.448 1.00 72.06 89 THR A O 1
ATOM 672 N N . ILE A 1 90 ? -5.269 6.056 11.799 1.00 75.75 90 ILE A N 1
ATOM 673 C CA . ILE A 1 90 ? -4.821 6.419 13.153 1.00 75.75 90 ILE A CA 1
ATOM 674 C C . ILE A 1 90 ? -5.853 7.312 13.858 1.00 75.75 90 ILE A C 1
ATOM 676 O O . ILE A 1 90 ? -6.090 7.175 15.061 1.00 75.75 90 ILE A O 1
ATOM 680 N N . PHE A 1 91 ? -6.484 8.226 13.121 1.00 79.00 91 PHE A N 1
ATOM 681 C CA . PHE A 1 91 ? -7.406 9.212 13.675 1.00 79.00 91 PHE A CA 1
ATOM 682 C C . PHE A 1 91 ? -8.741 8.599 14.109 1.00 79.00 91 PHE A C 1
ATOM 684 O O . PHE A 1 91 ? -9.211 8.903 15.201 1.00 79.00 91 PHE A O 1
ATOM 691 N N . CYS A 1 92 ? -9.345 7.710 13.313 1.00 76.94 92 CYS A N 1
ATOM 692 C CA . CYS A 1 92 ? -10.650 7.114 13.623 1.00 76.94 92 CYS A CA 1
ATOM 693 C C . CYS A 1 92 ? -10.694 6.387 14.985 1.00 76.94 92 CYS A C 1
ATOM 695 O O . CYS A 1 92 ? -11.595 6.690 15.772 1.00 76.94 92 CYS A O 1
ATOM 697 N N . PRO A 1 93 ? -9.755 5.478 15.318 1.00 72.56 93 PRO A N 1
ATOM 698 C CA . PRO A 1 93 ? -9.738 4.796 16.614 1.00 72.56 93 PRO A CA 1
ATOM 699 C C . PRO A 1 93 ? -9.516 5.760 17.784 1.00 72.56 93 PRO A C 1
ATOM 701 O O . PRO A 1 93 ? -10.185 5.652 18.810 1.00 72.56 93 PRO A O 1
ATOM 704 N N . ASN A 1 94 ? -8.622 6.740 17.618 1.00 77.88 94 ASN A N 1
ATOM 705 C CA . ASN A 1 94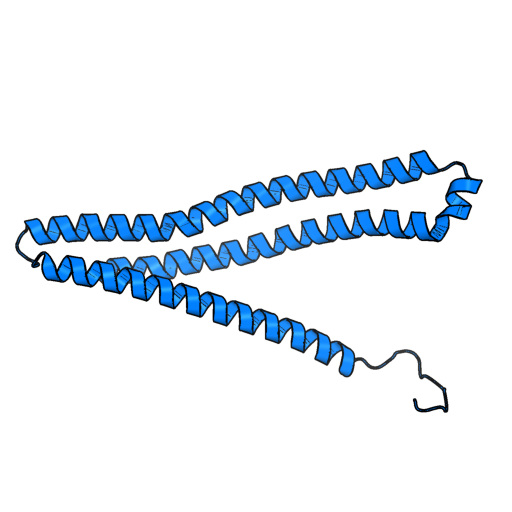 ? -8.361 7.758 18.637 1.00 77.88 94 ASN A CA 1
ATOM 706 C C . ASN A 1 94 ? -9.583 8.658 18.870 1.00 77.88 94 ASN A C 1
ATOM 708 O O . ASN A 1 94 ? -9.954 8.922 20.013 1.00 77.88 94 ASN A O 1
ATOM 712 N N . ALA A 1 95 ? -10.263 9.079 17.803 1.00 79.62 95 ALA A N 1
ATOM 713 C CA . ALA A 1 95 ? -11.501 9.844 17.893 1.00 79.62 95 ALA A CA 1
ATOM 714 C C . ALA A 1 95 ? -12.622 9.036 18.571 1.00 79.62 95 ALA A C 1
ATOM 716 O O . ALA A 1 95 ? -13.356 9.574 19.399 1.00 79.62 95 ALA A O 1
ATOM 717 N N . ALA A 1 96 ? -12.727 7.735 18.284 1.00 75.50 96 ALA A N 1
ATOM 718 C CA . ALA A 1 96 ? -13.671 6.842 18.955 1.00 75.50 96 ALA A CA 1
ATOM 719 C C . ALA A 1 96 ? -13.375 6.703 20.454 1.00 75.50 96 ALA A C 1
ATOM 721 O O . ALA A 1 96 ? -14.293 6.720 21.278 1.00 75.50 96 ALA A O 1
ATOM 722 N N . MET A 1 97 ? -12.094 6.599 20.814 1.00 75.38 97 MET A N 1
ATOM 723 C CA . MET A 1 97 ? -11.646 6.570 22.204 1.00 75.38 97 MET A CA 1
ATOM 724 C C . MET A 1 97 ? -12.016 7.873 22.925 1.00 75.38 97 MET A C 1
ATOM 726 O O . MET A 1 97 ? -12.623 7.818 23.992 1.00 75.38 97 MET A O 1
ATOM 730 N N . LEU A 1 98 ? -11.753 9.033 22.313 1.00 81.31 98 LEU A N 1
ATOM 731 C CA . LEU A 1 98 ? -12.135 10.344 22.850 1.00 81.31 98 LEU A CA 1
ATOM 732 C C . LEU A 1 98 ? -13.653 10.492 23.018 1.00 81.31 98 LEU A C 1
ATOM 734 O O . LEU A 1 98 ? -14.110 10.954 24.062 1.00 81.31 98 LEU A O 1
ATOM 738 N N . ALA A 1 99 ? -14.447 10.068 22.032 1.00 79.44 99 ALA A N 1
ATOM 739 C CA . ALA A 1 99 ? -15.906 10.113 22.113 1.00 79.44 99 ALA A CA 1
ATOM 740 C C . ALA A 1 99 ? -16.444 9.222 23.244 1.00 79.44 99 ALA A C 1
ATOM 742 O O . ALA A 1 99 ? -17.341 9.618 23.989 1.00 79.44 99 ALA A O 1
ATOM 743 N N . THR A 1 100 ? -15.862 8.032 23.406 1.00 74.88 100 THR A N 1
ATOM 744 C CA . THR A 1 100 ? -16.241 7.097 24.473 1.00 74.88 100 THR A CA 1
ATOM 745 C C . THR A 1 100 ? -15.861 7.644 25.847 1.00 74.88 100 THR A C 1
ATOM 747 O O . THR A 1 100 ? -16.653 7.538 26.783 1.00 74.88 100 THR A O 1
ATOM 750 N N . LEU A 1 101 ? -14.699 8.294 25.951 1.00 78.69 101 LEU A N 1
ATOM 751 C CA . LEU A 1 101 ? -14.250 8.984 27.157 1.00 78.69 101 LEU A CA 1
ATOM 752 C C . LEU A 1 101 ? -15.200 10.129 27.530 1.00 78.69 101 LEU A C 1
ATOM 754 O O . LEU A 1 101 ? -15.681 10.172 28.657 1.00 78.69 101 LEU A O 1
ATOM 758 N N . ALA A 1 102 ? -15.523 11.017 26.587 1.00 79.00 102 ALA A N 1
ATOM 759 C CA . ALA A 1 102 ? -16.420 12.148 26.822 1.00 79.00 102 ALA A CA 1
ATOM 760 C C . ALA A 1 102 ? -17.808 11.687 27.295 1.00 79.00 102 ALA A C 1
ATOM 762 O O . ALA A 1 102 ? -18.352 12.211 28.268 1.00 79.00 102 ALA A O 1
ATOM 763 N N . TYR A 1 103 ? -18.353 10.653 26.648 1.00 78.00 103 TYR A N 1
ATOM 764 C CA . TYR A 1 103 ? -19.645 10.087 27.024 1.00 78.00 103 TYR A CA 1
ATOM 765 C C . TYR A 1 103 ? -19.596 9.381 28.385 1.00 78.00 103 TYR A C 1
ATOM 767 O O . TYR A 1 103 ? -20.514 9.510 29.191 1.00 78.00 103 TYR A O 1
ATOM 775 N N . GLY A 1 104 ? -18.512 8.655 28.664 1.00 73.44 104 GLY A N 1
ATOM 776 C CA . GLY A 1 104 ? -18.308 7.998 29.948 1.00 73.44 104 GLY A CA 1
ATOM 777 C C . GLY A 1 104 ? -18.181 9.000 31.100 1.00 73.44 104 GLY A C 1
ATOM 778 O O . GLY A 1 104 ? -18.806 8.810 32.141 1.00 73.44 104 GLY A O 1
ATOM 779 N N . VAL A 1 105 ? -17.419 10.082 30.913 1.00 73.88 105 VAL A N 1
ATOM 780 C CA . VAL A 1 105 ? -17.244 11.139 31.924 1.00 73.88 105 VAL A CA 1
ATOM 781 C C . VAL A 1 105 ? -18.580 11.810 32.233 1.00 73.88 105 VAL A C 1
ATOM 783 O O . VAL A 1 105 ? -18.927 11.957 33.403 1.00 73.88 105 VAL A O 1
ATOM 786 N N . SER A 1 106 ? -19.376 12.134 31.206 1.00 75.12 106 SER A N 1
ATOM 787 C CA . SER A 1 106 ? -20.719 12.696 31.400 1.00 75.12 106 SER A CA 1
ATOM 788 C C . SER A 1 106 ? -21.629 11.772 32.216 1.00 75.12 106 SER A C 1
ATOM 790 O O . SER A 1 106 ? -22.440 12.252 33.000 1.00 75.12 106 SER A O 1
ATOM 792 N N . LEU A 1 107 ? -21.490 10.452 32.058 1.00 73.75 107 LEU A N 1
ATOM 793 C CA . LEU A 1 107 ? -22.300 9.457 32.763 1.00 73.75 107 LEU A CA 1
ATOM 794 C C . LEU A 1 107 ? -21.815 9.198 34.202 1.00 73.75 107 LEU A C 1
ATOM 796 O O . LEU A 1 107 ? -22.611 8.825 35.064 1.00 73.75 107 LEU A O 1
ATOM 800 N N . SER A 1 108 ? -20.524 9.420 34.467 1.00 73.19 108 SER A N 1
ATOM 801 C CA . SER A 1 108 ? -19.945 9.359 35.813 1.00 73.19 108 SER A CA 1
ATOM 802 C C . SER A 1 108 ? -20.329 10.580 36.654 1.00 73.19 108 SER A C 1
ATOM 804 O O . SER A 1 108 ? -20.656 10.427 37.829 1.00 73.19 108 SER A O 1
ATOM 806 N N . LEU A 1 109 ? -20.393 11.771 36.043 1.00 69.88 109 LEU A N 1
ATOM 807 C CA . LEU A 1 109 ? -20.904 12.988 36.693 1.00 69.88 109 LEU A CA 1
ATOM 808 C C . LEU A 1 109 ? -22.387 12.868 37.084 1.00 69.88 109 LEU A C 1
ATOM 810 O O . LEU A 1 109 ? -22.792 13.398 38.113 1.00 69.88 109 LEU A O 1
ATOM 814 N N . ASP A 1 110 ? -23.169 12.113 36.310 1.00 74.50 110 ASP A N 1
ATOM 815 C CA . ASP A 1 110 ? -24.576 11.777 36.583 1.00 74.50 110 ASP A CA 1
ATOM 816 C C . ASP A 1 110 ? -24.753 10.775 37.752 1.00 74.50 110 ASP A C 1
ATOM 818 O O . ASP A 1 110 ? -25.873 10.365 38.060 1.00 74.50 110 ASP A O 1
ATOM 822 N N . GLY A 1 111 ? -23.658 10.311 38.372 1.00 68.44 111 GLY A N 1
ATOM 823 C CA . GLY A 1 111 ? -23.665 9.377 39.506 1.00 68.44 111 GLY A CA 1
ATOM 824 C C . GLY A 1 111 ? -24.080 7.942 39.163 1.00 68.44 111 GLY A C 1
ATOM 825 O O . GLY A 1 111 ? -24.216 7.108 40.056 1.00 68.44 111 GLY A O 1
ATOM 826 N N . LYS A 1 112 ? -24.276 7.626 37.877 1.00 64.69 112 LYS A N 1
ATOM 827 C CA . LYS A 1 112 ? -24.718 6.300 37.409 1.00 64.69 112 LYS A CA 1
ATOM 828 C C . LYS A 1 112 ? -23.580 5.279 37.327 1.00 64.69 112 LYS A C 1
ATOM 830 O O . LYS A 1 112 ? -23.858 4.085 37.265 1.00 64.69 112 LYS A O 1
ATOM 835 N N . ILE A 1 113 ? -22.323 5.734 37.293 1.00 64.25 113 ILE A N 1
ATOM 836 C CA . ILE A 1 113 ? -21.122 4.893 37.163 1.00 64.25 113 ILE A CA 1
ATOM 837 C C . ILE A 1 113 ? -19.995 5.440 38.052 1.00 64.25 113 ILE A C 1
ATOM 839 O O . ILE A 1 113 ? -19.732 6.646 38.062 1.00 64.25 113 ILE A O 1
ATOM 843 N N . ARG A 1 114 ? -19.303 4.545 38.770 1.00 73.19 114 ARG A N 1
ATOM 844 C CA . ARG A 1 114 ? -18.113 4.862 39.573 1.00 73.19 114 ARG A CA 1
ATOM 845 C C . ARG A 1 114 ? -16.905 5.142 38.666 1.00 73.19 114 ARG A C 1
ATOM 847 O O . ARG A 1 114 ? -16.711 4.461 37.663 1.00 73.19 114 ARG A O 1
ATOM 854 N N . GLY A 1 115 ? -16.078 6.134 39.005 1.00 71.31 115 GLY A N 1
ATOM 855 C CA . GLY A 1 115 ? -14.917 6.520 38.180 1.00 71.31 115 GLY A CA 1
ATOM 856 C C . GLY A 1 115 ? -13.903 5.384 37.960 1.00 71.31 115 GLY A C 1
ATOM 857 O O . GLY A 1 115 ? -13.244 5.315 36.924 1.00 71.31 115 GLY A O 1
ATOM 858 N N . ASP A 1 116 ? -13.841 4.451 38.905 1.00 75.56 116 ASP A N 1
ATOM 859 C CA . ASP A 1 116 ? -13.052 3.218 38.894 1.00 75.56 116 ASP A CA 1
ATOM 860 C C . ASP A 1 116 ? -13.463 2.240 37.771 1.00 75.56 116 ASP A C 1
ATOM 862 O O . ASP A 1 116 ? -12.596 1.666 37.098 1.00 75.56 116 ASP A O 1
ATOM 866 N N . ASP A 1 117 ? -14.762 2.118 37.481 1.00 75.94 117 ASP A N 1
ATOM 867 C CA . ASP A 1 117 ? -15.256 1.297 36.364 1.00 75.94 117 ASP A CA 1
ATOM 868 C C . ASP A 1 117 ? -14.903 1.923 35.010 1.00 75.94 117 ASP A C 1
ATOM 870 O O . ASP A 1 117 ? -14.608 1.224 34.038 1.00 75.94 117 ASP A O 1
ATOM 874 N N . LEU A 1 118 ? -14.882 3.256 34.944 1.00 75.81 118 LEU A N 1
ATOM 875 C CA . LEU A 1 118 ? -14.563 3.993 33.727 1.00 75.81 118 LEU A CA 1
ATOM 876 C C . LEU A 1 118 ? -13.088 3.848 33.336 1.00 75.81 118 LEU A C 1
ATOM 878 O O . LEU A 1 118 ? -12.778 3.618 32.167 1.00 75.81 118 LEU A O 1
ATOM 882 N N . TYR A 1 119 ? -12.184 3.924 34.314 1.00 79.19 119 TYR A N 1
ATOM 883 C CA . TYR A 1 119 ? -10.757 3.691 34.088 1.00 79.19 119 TYR A CA 1
ATOM 884 C C . TYR A 1 119 ? -10.485 2.259 33.605 1.00 79.19 119 TYR A C 1
ATOM 886 O O . TYR A 1 119 ? -9.798 2.060 32.600 1.00 79.19 119 TYR A O 1
ATOM 894 N N . SER A 1 120 ? -11.093 1.267 34.262 1.00 82.56 120 SER A N 1
ATOM 895 C CA . SER A 1 120 ? -10.979 -0.145 33.874 1.00 82.56 120 SER A CA 1
ATOM 896 C C . SER A 1 120 ? -11.516 -0.393 32.461 1.00 82.56 120 SER A C 1
ATOM 898 O O . SER A 1 120 ? -10.904 -1.117 31.675 1.00 82.56 120 SER A O 1
ATOM 900 N N . PHE A 1 121 ? -12.619 0.266 32.094 1.00 79.31 121 PHE A N 1
ATOM 901 C CA . PHE A 1 121 ? -13.187 0.180 30.751 1.00 79.31 121 PHE A CA 1
ATOM 902 C C . PHE A 1 121 ? -12.244 0.734 29.674 1.00 79.31 121 PHE A C 1
ATOM 904 O O . PHE A 1 121 ? -12.080 0.110 28.627 1.00 79.31 121 PHE A O 1
ATOM 911 N N . ILE A 1 122 ? -11.589 1.872 29.925 1.00 79.94 122 ILE A N 1
ATOM 912 C CA . ILE A 1 122 ? -10.629 2.470 28.982 1.00 79.94 122 ILE A CA 1
ATOM 913 C C . ILE A 1 122 ? -9.428 1.543 28.760 1.00 79.94 122 ILE A C 1
ATOM 915 O O . ILE A 1 122 ? -9.004 1.354 27.617 1.00 79.94 122 ILE A O 1
ATOM 919 N N . LEU A 1 123 ? -8.902 0.942 29.833 1.00 82.69 123 LEU A N 1
ATOM 920 C CA . LEU A 1 123 ? -7.812 -0.030 29.736 1.00 82.69 123 LEU A CA 1
ATOM 921 C C . LEU A 1 123 ? -8.226 -1.243 28.896 1.00 82.69 123 LEU A C 1
ATOM 923 O O . LEU A 1 123 ? -7.517 -1.603 27.956 1.00 82.69 123 LEU A O 1
ATOM 927 N N . TYR A 1 124 ? -9.403 -1.820 29.163 1.00 83.31 124 TYR A N 1
ATOM 928 C CA . TYR A 1 124 ? -9.910 -2.939 28.369 1.00 83.31 124 TYR A CA 1
ATOM 929 C C . TYR A 1 124 ? -10.146 -2.570 26.905 1.00 83.31 124 TYR A C 1
ATOM 931 O O . TYR A 1 124 ? -9.832 -3.368 26.024 1.00 83.31 124 TYR A O 1
ATOM 939 N N . GLN A 1 125 ? -10.649 -1.368 26.621 1.00 78.06 125 GLN A N 1
ATOM 940 C CA . GLN A 1 125 ? -10.850 -0.899 25.253 1.00 78.06 125 GLN A CA 1
ATOM 941 C C . GLN A 1 125 ? -9.524 -0.770 24.491 1.00 78.06 125 GLN A C 1
ATOM 943 O O . GLN A 1 125 ? -9.462 -1.171 23.328 1.00 78.06 125 GLN A O 1
ATOM 948 N N . GLN A 1 126 ? -8.459 -0.269 25.128 1.00 80.19 126 GLN A N 1
ATOM 949 C CA . GLN A 1 126 ? -7.129 -0.249 24.512 1.00 80.19 126 GLN A CA 1
ATOM 950 C C . GLN A 1 126 ? -6.604 -1.658 24.239 1.00 80.19 126 GLN A C 1
ATOM 952 O O . GLN A 1 126 ? -6.162 -1.939 23.126 1.00 80.19 126 GLN A O 1
ATOM 957 N N . THR A 1 127 ? -6.671 -2.557 25.225 1.00 82.06 127 THR A N 1
ATOM 958 C CA . THR A 1 127 ? -6.206 -3.940 25.049 1.00 82.06 127 THR A CA 1
ATOM 959 C C . THR A 1 127 ? -6.971 -4.645 23.931 1.00 82.06 127 THR A C 1
ATOM 961 O O . THR A 1 127 ? -6.363 -5.317 23.098 1.00 82.06 127 THR A O 1
ATOM 964 N N . LEU A 1 128 ? -8.290 -4.451 23.869 1.00 80.25 128 LEU A N 1
ATOM 965 C CA . LEU A 1 128 ? -9.139 -5.013 22.825 1.00 80.25 128 LEU A CA 1
ATOM 966 C C . LEU A 1 128 ? -8.783 -4.446 21.442 1.00 80.25 128 LEU A C 1
ATOM 968 O O . LEU A 1 128 ? -8.659 -5.210 20.488 1.00 80.25 128 LEU A O 1
ATOM 972 N N . GLY A 1 129 ? -8.572 -3.129 21.334 1.00 77.69 129 GLY A N 1
ATOM 973 C CA . GLY A 1 129 ? -8.152 -2.480 20.089 1.00 77.69 129 GLY A CA 1
ATOM 974 C C . GLY A 1 129 ? -6.828 -3.035 19.561 1.00 77.69 129 GLY A C 1
ATOM 975 O O . GLY A 1 129 ? -6.744 -3.431 18.399 1.00 77.69 129 GLY A O 1
ATOM 976 N N . SER A 1 130 ? -5.828 -3.163 20.436 1.00 78.56 130 SER A N 1
ATOM 977 C CA . SER A 1 130 ? -4.538 -3.769 20.093 1.00 78.56 130 SER A CA 1
ATOM 978 C C . SER A 1 130 ? -4.684 -5.230 19.663 1.00 78.56 130 SER A C 1
ATOM 980 O O . SER A 1 130 ? -4.074 -5.641 18.682 1.00 78.56 130 SER A O 1
ATOM 982 N N . ALA A 1 131 ? -5.524 -6.019 20.343 1.00 81.12 131 ALA A N 1
ATOM 983 C CA . ALA A 1 131 ? -5.774 -7.414 19.978 1.00 81.12 131 ALA A CA 1
ATOM 984 C C . ALA A 1 131 ? -6.407 -7.556 18.583 1.00 81.12 131 ALA A C 1
ATOM 986 O O . A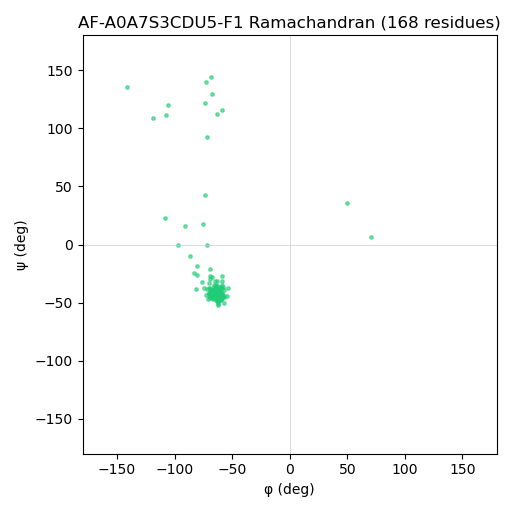LA A 1 131 ? -6.013 -8.438 17.821 1.00 81.12 131 ALA A O 1
ATOM 987 N N . PHE A 1 132 ? -7.342 -6.671 18.218 1.00 76.00 132 PHE A N 1
ATOM 988 C CA . PHE A 1 132 ? -7.896 -6.627 16.861 1.00 76.00 132 PHE A CA 1
ATOM 989 C C . PHE A 1 132 ? -6.840 -6.278 15.815 1.00 76.00 132 PHE A C 1
ATOM 991 O O . PHE A 1 132 ? -6.848 -6.858 14.730 1.00 76.00 132 PHE A O 1
ATOM 998 N N . GLN A 1 133 ? -5.919 -5.371 16.140 1.00 74.88 133 GLN A N 1
ATOM 999 C CA . GLN A 1 133 ? -4.828 -5.018 15.241 1.00 74.88 133 GLN A CA 1
ATOM 1000 C C . GLN A 1 133 ? -3.863 -6.193 15.037 1.00 74.88 133 GLN A C 1
ATOM 1002 O O . GLN A 1 133 ? -3.592 -6.552 13.896 1.00 74.88 133 GLN A O 1
ATOM 1007 N N . TYR A 1 134 ? -3.470 -6.883 16.113 1.00 78.56 134 TYR A N 1
ATOM 1008 C CA . TYR A 1 134 ? -2.678 -8.115 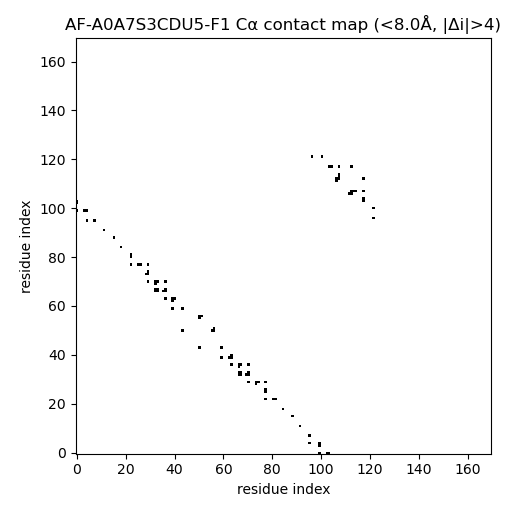16.024 1.00 78.56 134 TYR A CA 1
ATOM 1009 C C . TYR A 1 134 ? -3.378 -9.213 15.213 1.00 78.56 134 TYR A C 1
ATOM 1011 O O . TYR A 1 134 ? -2.742 -9.879 14.400 1.00 78.56 134 TYR A O 1
ATOM 1019 N N . LEU A 1 135 ? -4.689 -9.401 15.395 1.00 77.12 135 LEU A N 1
ATOM 1020 C CA . LEU A 1 135 ? -5.479 -10.332 14.581 1.00 77.12 135 LEU A CA 1
ATOM 1021 C C . LEU A 1 135 ? -5.469 -9.944 13.098 1.00 77.12 135 LEU A C 1
ATOM 1023 O O . LEU A 1 135 ? -5.335 -10.817 12.241 1.00 77.12 135 LEU A O 1
ATOM 1027 N N . GLY A 1 136 ? -5.586 -8.649 12.797 1.00 77.94 136 GLY A N 1
ATOM 1028 C CA . GLY A 1 136 ? -5.478 -8.117 11.440 1.00 77.94 136 GLY A CA 1
ATOM 1029 C C . GLY A 1 136 ? -4.109 -8.383 10.815 1.00 77.94 136 GLY A C 1
ATOM 1030 O O . GLY A 1 136 ? -4.039 -8.850 9.677 1.00 77.94 136 GLY A O 1
ATOM 1031 N N . ASP A 1 137 ? -3.033 -8.171 11.572 1.00 76.12 137 ASP A N 1
ATOM 1032 C CA . ASP A 1 137 ? -1.661 -8.421 11.125 1.00 76.12 137 ASP A CA 1
ATOM 1033 C C . ASP A 1 137 ? -1.413 -9.911 10.864 1.00 76.12 137 ASP A C 1
ATOM 1035 O O . ASP A 1 137 ? -0.858 -10.273 9.826 1.00 76.12 137 ASP A O 1
ATOM 1039 N N . ILE A 1 138 ? -1.896 -10.793 11.746 1.00 82.88 138 ILE A N 1
ATOM 1040 C CA . ILE A 1 138 ? -1.827 -12.248 11.547 1.00 82.88 138 ILE A CA 1
ATOM 1041 C C . ILE A 1 138 ? -2.620 -12.656 10.303 1.00 82.88 138 ILE A C 1
ATOM 1043 O O . ILE A 1 138 ? -2.120 -13.419 9.478 1.00 82.88 138 ILE A O 1
ATOM 1047 N N . TYR A 1 139 ? -3.839 -12.139 10.128 1.00 75.69 139 TYR A N 1
ATOM 1048 C CA . TYR A 1 139 ? -4.667 -12.442 8.959 1.00 75.69 139 TYR A CA 1
ATOM 1049 C C . TYR A 1 139 ? -4.013 -11.971 7.652 1.00 75.69 139 TYR A C 1
ATOM 1051 O O . TYR A 1 139 ? -4.012 -12.697 6.653 1.00 75.69 139 TYR A O 1
ATOM 1059 N N . SER A 1 140 ? -3.418 -10.776 7.662 1.00 76.38 140 SER A N 1
ATOM 1060 C CA . SER A 1 140 ? -2.643 -10.236 6.544 1.00 76.38 140 SER A CA 1
ATOM 1061 C C . SER A 1 140 ? -1.417 -11.105 6.245 1.00 76.38 140 SER A C 1
ATOM 1063 O O . SER A 1 140 ? -1.193 -11.481 5.094 1.00 76.38 140 SER A O 1
ATOM 1065 N N . GLY A 1 141 ? -0.680 -11.513 7.283 1.00 80.06 141 GLY A N 1
ATOM 1066 C CA . GLY A 1 141 ? 0.470 -12.408 7.172 1.00 80.06 141 GLY A CA 1
ATOM 1067 C C . GLY A 1 141 ? 0.107 -13.774 6.585 1.00 80.06 141 GLY A C 1
ATOM 1068 O O . GLY A 1 141 ? 0.770 -14.240 5.660 1.00 80.06 141 GLY A O 1
ATOM 1069 N N . ILE A 1 142 ? -0.990 -14.385 7.045 1.00 82.94 142 ILE A N 1
ATOM 1070 C CA . ILE A 1 142 ? -1.510 -15.647 6.493 1.00 82.94 142 ILE A CA 1
ATOM 1071 C C . ILE A 1 142 ? -1.936 -15.463 5.032 1.00 82.94 142 ILE A C 1
ATOM 1073 O O . ILE A 1 142 ? -1.605 -16.293 4.188 1.00 82.94 142 ILE A O 1
ATOM 1077 N N . SER A 1 143 ? -2.628 -14.368 4.709 1.00 76.31 143 SER A N 1
ATOM 1078 C CA . SER A 1 143 ? -3.055 -14.071 3.335 1.00 76.31 143 SER A CA 1
ATOM 1079 C C . SER A 1 143 ? -1.864 -13.894 2.387 1.00 76.31 143 SER A C 1
ATOM 1081 O O . SER A 1 143 ? -1.900 -14.362 1.249 1.00 76.31 143 SER A O 1
ATOM 1083 N N . ALA A 1 144 ? -0.792 -13.248 2.853 1.00 79.56 144 ALA A N 1
ATOM 1084 C CA . ALA A 1 144 ? 0.452 -13.109 2.103 1.00 79.56 144 ALA A CA 1
ATOM 1085 C C . ALA A 1 144 ? 1.164 -14.460 1.920 1.00 79.56 144 ALA A C 1
ATOM 1087 O O . ALA A 1 144 ? 1.610 -14.767 0.814 1.00 79.56 144 ALA A O 1
ATOM 1088 N N . ALA A 1 145 ? 1.221 -15.288 2.969 1.00 85.00 145 ALA A N 1
ATOM 1089 C CA . ALA A 1 145 ? 1.811 -16.624 2.910 1.00 85.00 145 ALA A CA 1
ATOM 1090 C C . ALA A 1 145 ? 1.063 -17.547 1.934 1.00 85.00 145 ALA A C 1
ATOM 1092 O O . ALA A 1 145 ? 1.698 -18.213 1.119 1.00 85.00 145 ALA A O 1
ATOM 1093 N N . LEU A 1 146 ? -0.275 -17.536 1.961 1.00 86.44 146 LEU A N 1
ATOM 1094 C CA . LEU A 1 146 ? -1.111 -18.269 1.005 1.00 86.44 146 LEU A CA 1
ATOM 1095 C C . LEU A 1 146 ? -0.867 -17.797 -0.433 1.00 86.44 146 LEU A C 1
ATOM 1097 O O . LEU A 1 146 ? -0.658 -18.623 -1.313 1.00 86.44 146 LEU A O 1
ATOM 1101 N N . GLY A 1 147 ? -0.802 -16.482 -0.669 1.00 81.31 147 GLY A N 1
ATOM 1102 C CA . GLY A 1 147 ? -0.518 -15.944 -2.002 1.00 81.31 147 GLY A CA 1
ATOM 1103 C C . GLY A 1 147 ? 0.871 -16.319 -2.540 1.00 81.31 147 GLY A C 1
ATOM 1104 O O . GLY A 1 147 ? 1.026 -16.560 -3.737 1.00 81.31 147 GLY A O 1
ATOM 1105 N N . ALA A 1 148 ? 1.884 -16.396 -1.672 1.00 82.88 148 ALA A N 1
ATOM 1106 C CA . ALA A 1 148 ? 3.213 -16.875 -2.050 1.00 82.88 148 ALA A CA 1
ATOM 1107 C C . ALA A 1 148 ? 3.213 -18.386 -2.337 1.00 82.88 148 ALA A C 1
ATOM 1109 O O . ALA A 1 148 ? 3.805 -18.823 -3.325 1.00 82.88 148 ALA A O 1
ATOM 1110 N N . ALA A 1 149 ? 2.517 -19.174 -1.511 1.00 89.06 149 ALA A N 1
ATOM 1111 C CA . ALA A 1 149 ? 2.364 -20.610 -1.715 1.00 89.06 149 ALA A CA 1
ATOM 1112 C C . ALA A 1 149 ? 1.657 -20.919 -3.042 1.00 89.06 149 ALA A C 1
ATOM 1114 O O . ALA A 1 149 ? 2.152 -21.754 -3.795 1.00 89.06 149 ALA A O 1
ATOM 1115 N N . ASP A 1 150 ? 0.580 -20.199 -3.378 1.00 86.81 150 ASP A N 1
ATOM 1116 C CA . ASP A 1 150 ? -0.123 -20.332 -4.661 1.00 86.81 150 ASP A CA 1
ATOM 1117 C C . ASP A 1 150 ? 0.832 -20.160 -5.847 1.00 86.81 150 ASP A C 1
ATOM 1119 O O . ASP A 1 150 ? 0.825 -20.973 -6.768 1.00 86.81 150 ASP A O 1
ATOM 1123 N N . LYS A 1 151 ? 1.720 -19.156 -5.810 1.00 81.38 151 LYS A N 1
ATOM 1124 C CA . LYS A 1 151 ? 2.726 -18.947 -6.865 1.00 81.38 151 LYS A CA 1
ATOM 1125 C C . LYS A 1 151 ? 3.735 -20.090 -6.970 1.00 81.38 151 LYS A C 1
ATOM 1127 O O . LYS A 1 151 ? 4.125 -20.457 -8.077 1.00 81.38 151 LYS A O 1
ATOM 1132 N N . VAL A 1 152 ? 4.161 -20.657 -5.842 1.00 87.50 152 VAL A N 1
ATOM 1133 C CA . VAL A 1 152 ? 5.065 -21.819 -5.821 1.00 87.50 152 VAL A CA 1
ATOM 1134 C C . VAL A 1 152 ? 4.365 -23.054 -6.390 1.00 87.50 152 VAL A C 1
ATOM 1136 O O . VAL A 1 152 ? 4.937 -23.748 -7.228 1.00 87.50 152 VAL A O 1
ATOM 1139 N N . PHE A 1 153 ? 3.114 -23.305 -6.001 1.00 88.31 153 PHE A N 1
ATOM 1140 C CA . PHE A 1 153 ? 2.321 -24.407 -6.545 1.00 88.31 153 PHE A CA 1
ATOM 1141 C C . PHE A 1 153 ? 2.017 -24.228 -8.036 1.00 88.31 153 PHE A C 1
ATOM 1143 O O . PHE A 1 153 ? 2.088 -25.202 -8.784 1.00 88.31 153 PHE A O 1
ATOM 1150 N N . GLU A 1 154 ? 1.754 -23.002 -8.493 1.00 86.88 154 GLU A N 1
ATOM 1151 C CA . GLU A 1 154 ? 1.605 -22.664 -9.914 1.00 86.88 154 GLU A CA 1
ATOM 1152 C C . GLU A 1 154 ? 2.879 -23.015 -10.701 1.00 86.88 154 GLU A C 1
ATOM 1154 O O . GLU A 1 154 ? 2.798 -23.628 -11.763 1.00 86.88 154 GLU A O 1
ATOM 1159 N N . LEU A 1 155 ? 4.061 -22.702 -10.159 1.00 82.94 155 LEU A N 1
ATOM 1160 C CA . LEU A 1 155 ? 5.358 -23.047 -10.755 1.00 82.94 155 LEU A CA 1
ATOM 1161 C C . LEU A 1 155 ? 5.622 -24.559 -10.790 1.00 82.94 155 LEU A C 1
ATOM 1163 O O . LEU A 1 155 ? 6.115 -25.053 -11.800 1.00 82.94 155 LEU A O 1
ATOM 1167 N N . ILE A 1 156 ? 5.287 -25.290 -9.723 1.00 86.00 156 ILE A N 1
ATOM 1168 C CA . ILE A 1 156 ? 5.464 -26.753 -9.649 1.00 86.00 156 ILE A CA 1
ATOM 1169 C C . ILE A 1 156 ? 4.508 -27.478 -10.605 1.00 86.00 156 ILE A C 1
ATOM 1171 O O . ILE A 1 156 ? 4.883 -28.466 -11.230 1.00 86.00 156 ILE A O 1
ATOM 1175 N N . THR A 1 157 ? 3.271 -26.993 -10.720 1.00 85.31 157 THR A N 1
ATOM 1176 C CA . THR A 1 157 ? 2.215 -27.635 -11.523 1.00 85.31 157 THR A CA 1
ATOM 1177 C C . THR A 1 157 ? 2.261 -27.199 -12.992 1.00 85.31 157 THR A C 1
ATOM 1179 O O . THR A 1 157 ? 1.579 -27.781 -13.836 1.00 85.31 157 THR A O 1
ATOM 1182 N N . ARG A 1 158 ? 3.066 -26.183 -13.331 1.00 78.31 158 ARG A N 1
ATOM 1183 C CA . ARG A 1 158 ? 3.247 -25.718 -14.708 1.00 78.31 158 ARG A CA 1
ATOM 1184 C C . ARG A 1 158 ? 3.771 -26.857 -15.582 1.00 78.31 158 ARG A C 1
ATOM 1186 O O . ARG A 1 158 ? 4.910 -27.295 -15.442 1.00 78.31 158 ARG A O 1
ATOM 1193 N N . THR A 1 159 ? 2.977 -27.267 -16.564 1.00 75.12 159 THR A N 1
ATOM 1194 C CA . THR A 1 159 ? 3.439 -28.149 -17.638 1.00 75.12 159 THR A CA 1
ATOM 1195 C C . THR A 1 159 ? 4.339 -27.361 -18.599 1.00 75.12 159 THR A C 1
ATOM 1197 O O . THR A 1 159 ? 3.890 -26.347 -19.142 1.00 75.12 159 THR A O 1
ATOM 1200 N N . PRO A 1 160 ? 5.603 -27.769 -18.817 1.00 71.12 160 PRO A N 1
ATOM 1201 C CA . PRO A 1 160 ? 6.490 -27.094 -19.759 1.00 71.12 160 PRO A CA 1
ATOM 1202 C C . PRO A 1 160 ? 5.995 -27.290 -21.201 1.00 71.12 160 PRO A C 1
ATOM 1204 O O . PRO A 1 160 ? 5.750 -28.414 -21.628 1.00 71.12 160 PRO A O 1
ATOM 1207 N N . GLU A 1 161 ? 5.873 -26.196 -21.961 1.00 66.50 161 GLU A N 1
ATOM 1208 C CA . GLU A 1 161 ? 5.469 -26.228 -23.381 1.00 66.50 161 GLU A CA 1
ATOM 1209 C C . GLU A 1 161 ? 6.532 -26.854 -24.298 1.00 66.50 161 GLU A C 1
ATOM 1211 O O . GLU A 1 161 ? 6.207 -27.333 -25.380 1.00 66.50 161 GLU A O 1
ATOM 1216 N N . MET A 1 162 ? 7.796 -26.904 -23.865 1.00 64.88 162 MET A N 1
ATOM 1217 C CA . MET A 1 162 ? 8.854 -27.640 -24.556 1.00 64.88 162 MET A CA 1
ATOM 1218 C C . MET A 1 162 ? 9.200 -28.914 -23.786 1.00 64.88 162 MET A C 1
ATOM 1220 O O . MET A 1 162 ? 9.648 -28.859 -22.639 1.00 64.88 162 MET A O 1
ATOM 1224 N N . GLN A 1 163 ? 9.031 -30.067 -24.438 1.00 60.53 163 GLN A N 1
ATOM 1225 C CA . GLN A 1 163 ? 9.558 -31.338 -23.946 1.00 60.53 163 GLN A CA 1
ATOM 1226 C C . GLN A 1 163 ? 11.086 -31.253 -23.913 1.00 60.53 163 GLN A C 1
ATOM 1228 O O . GLN A 1 163 ? 11.741 -31.184 -24.953 1.00 60.53 163 GLN A O 1
ATOM 1233 N N . VAL A 1 164 ? 11.664 -31.254 -22.714 1.00 61.75 164 VAL A N 1
ATOM 1234 C CA . VAL A 1 164 ? 13.116 -31.315 -22.541 1.00 61.75 164 VAL A CA 1
ATOM 1235 C C . VAL A 1 164 ? 13.565 -32.734 -22.903 1.00 61.75 164 VAL A C 1
ATOM 1237 O O . VAL A 1 164 ? 13.548 -33.637 -22.074 1.00 61.75 164 VAL A O 1
ATOM 1240 N N . GLY A 1 165 ? 13.937 -32.944 -24.167 1.00 53.75 165 GLY A N 1
ATOM 1241 C CA . GLY A 1 165 ? 14.505 -34.192 -24.692 1.00 53.75 165 GLY A CA 1
ATOM 1242 C C . GLY A 1 165 ? 15.955 -34.432 -24.253 1.00 53.75 165 GLY A C 1
ATOM 1243 O O . GLY A 1 165 ? 16.793 -34.792 -25.073 1.00 53.75 165 GLY A O 1
ATOM 1244 N N . GLY A 1 166 ? 16.277 -34.169 -22.985 1.00 59.88 166 GLY A N 1
ATOM 1245 C CA . GLY A 1 166 ? 17.617 -34.320 -22.421 1.00 59.88 166 GLY A CA 1
ATOM 1246 C C . GLY A 1 166 ? 17.696 -35.521 -21.482 1.00 59.88 166 GLY A C 1
ATOM 1247 O O . GLY A 1 166 ? 17.135 -35.499 -20.393 1.00 59.88 166 GLY A O 1
ATOM 1248 N N . THR A 1 167 ? 18.425 -36.560 -21.887 1.00 54.94 167 THR A N 1
ATOM 1249 C CA . THR A 1 167 ? 18.582 -37.851 -21.182 1.00 54.94 167 THR A CA 1
ATOM 1250 C C . THR A 1 167 ? 19.511 -37.798 -19.957 1.00 54.94 167 THR A C 1
ATOM 1252 O O . THR A 1 167 ? 19.984 -38.834 -19.497 1.00 54.94 167 THR A O 1
ATOM 1255 N N . LEU A 1 168 ? 19.806 -36.622 -19.402 1.00 57.06 168 LEU A N 1
ATOM 1256 C CA . LEU A 1 168 ? 20.675 -36.494 -18.231 1.00 57.06 168 LEU A CA 1
ATOM 1257 C C . LEU A 1 168 ? 19.888 -35.874 -17.081 1.00 57.06 168 LEU A C 1
ATOM 1259 O O . LEU A 1 168 ? 19.519 -34.703 -17.108 1.00 57.06 168 LEU A O 1
ATOM 1263 N N . ARG A 1 169 ? 19.598 -36.721 -16.090 1.00 48.44 169 ARG A N 1
ATOM 1264 C CA . ARG A 1 169 ? 19.106 -36.301 -14.777 1.00 48.44 169 ARG A CA 1
ATOM 1265 C C . ARG A 1 169 ? 20.236 -35.551 -14.048 1.00 48.44 169 ARG A C 1
ATOM 1267 O O . ARG A 1 169 ? 21.390 -35.930 -14.258 1.00 48.44 169 ARG A O 1
ATOM 1274 N N . PRO A 1 170 ? 19.915 -34.512 -13.256 1.00 57.06 170 PRO A N 1
ATOM 1275 C CA . PRO A 1 170 ? 20.899 -33.801 -12.440 1.00 57.06 170 PRO A CA 1
ATOM 1276 C C . PRO A 1 170 ? 21.595 -34.725 -11.435 1.00 57.06 170 PRO A C 1
ATOM 1278 O O . PRO A 1 170 ? 20.968 -35.731 -11.021 1.00 57.06 170 PRO A O 1
#

Radius of gyration: 26.97 Å; Cα contacts (8 Å, |Δi|>4): 52; chains: 1; bounding box: 52×51×73 Å

pLDDT: mean 76.97, std 9.73, range [48.44, 91.44]

Organism: NCBI:txid1461544

Secondary structure (DSSP, 8-state):
-HHHHHHHHHHHHHHHHHHHHHHHHHHHHHHHHHHHHHHHHHHHHHTHHHHHHTT-HHHHHHHHHHHHHHHHHHHHHHHHHHHHHHHHHHHHHHHHHHHHHHHHHHHHHTTSS-HHHHHHHHHHHHHHHHHHHHHHHHHHHHHHHHHHHHHHHHHHHPPPSS--------

Foldseek 3Di:
DVVLVVVLVVVLVVLCVVLVVVLVVLVVVLVVLVVVLVVLVVVCVVCVVVCVVVVVPVVSVVVSVVSVVVSVVSVVVSVVSVVVVVCCNVVSLVVSLVVLLVVVVVVVVVVNDPVVVVVVVSVVSVVVVVVVVVVVVVVVVVVVVVVVVVVVVCVVPDDDPDDPPDPDDD

Sequence (170 aa):
LTMVSFTMVPVSAAIAHVYGRFYRKITKETQNALAAASGVADEALASMSTVKSMAGEDIVSSAYDEKLQKYLHLQTKESGAYSLYASLTIFCPNAAMLATLAYGVSLSLDGKIRGDDLYSFILYQQTLGSAFQYLGDIYSGISAALGAADKVFELITRTPEMQVGGTLRP